Protein AF-A0A4U0WW84-F1 (afdb_monomer)

Organism: NCBI:txid329884

InterPro domains:
  IPR002130 Cyclophilin-type peptidyl-prolyl cis-trans isomerase domain [PF00160] (39-100)
  IPR002130 Cyclophilin-type peptidyl-prolyl cis-trans isomerase domain [PR00153] (56-71)
  IPR002130 Cyclophilin-type peptidyl-prolyl cis-trans isomerase domain [PR00153] (85-97)
  IPR002130 Cyclophilin-type peptidyl-prolyl cis-trans isomerase domain [PS50072] (39-101)
  IPR020892 Cyclophilin-type peptidyl-prolyl cis-trans isomerase, conserved site [PS00170] (80-97)
  IPR029000 Cyclophilin-like domain superfamily [G3DSA:2.40.100.10] (26-101)
  IPR029000 Cyclophilin-like domain superfamily [SSF50891] (33-100)

pLDDT: mean 92.8, std 8.63, range [62.66, 98.75]

Secondary structure (DSSP, 8-state):
-HHHHHHHHHHHHHHHHHHHHHT---PPPPPPPP-EEEEEEEEETTEEEEEEEEEE-TTTSHHHHHHHHHHHHTTTS--STT----EEETTTEEE------

Radius of gyration: 27.8 Å; Cα contacts (8 Å, |Δi|>4): 104; chains: 1; bounding box: 44×23×86 Å

Nearest PDB structures (foldseek):
  8cu5-assembly3_C  TM=1.006E+00  e=8.063E-06  Brugia malayi
  1xo7-assembly2_B  TM=1.001E+00  e=1.445E-05  Trypanosoma cruzi
  4s1e-assembly2_B  TM=9.960E-01  e=1.873E-05  Leishmania donovani
  4s1j-assembly2_B  TM=9.952E-01  e=2.428E-05  Leishmania donovani BPK282A1
  6gs6-assembly1_A  TM=9.690E-01  e=1.011E-04  Homo sapiens

Structure (mmCIF, N/CA/C/O backbone):
data_AF-A0A4U0WW84-F1
#
_entry.id   AF-A0A4U0WW84-F1
#
loop_
_atom_site.group_PDB
_atom_site.id
_atom_site.type_symbol
_atom_site.label_atom_id
_atom_site.label_alt_id
_atom_site.label_comp_id
_atom_site.label_asym_id
_atom_site.label_entity_id
_atom_site.label_seq_id
_atom_site.pdbx_PDB_ins_code
_atom_site.Cartn_x
_atom_site.Cartn_y
_atom_site.Cartn_z
_atom_site.occupancy
_atom_site.B_iso_or_equiv
_atom_site.auth_seq_id
_atom_site.auth_comp_id
_atom_site.auth_asym_id
_atom_site.auth_atom_id
_atom_site.pdbx_PDB_model_num
ATOM 1 N N . MET A 1 1 ? 25.508 -12.261 -68.727 1.00 67.19 1 MET A N 1
ATOM 2 C CA . MET A 1 1 ? 24.601 -13.054 -67.863 1.00 67.19 1 MET A CA 1
ATOM 3 C C . MET A 1 1 ? 25.143 -13.230 -66.443 1.00 67.19 1 MET A C 1
ATOM 5 O O . MET A 1 1 ? 24.477 -12.804 -65.512 1.00 67.19 1 MET A O 1
ATOM 9 N N . ALA A 1 2 ? 26.371 -13.735 -66.258 1.00 79.75 2 ALA A N 1
ATOM 10 C CA . ALA A 1 2 ? 26.942 -14.007 -64.928 1.00 79.75 2 ALA A CA 1
ATOM 11 C C . ALA A 1 2 ? 27.091 -12.780 -63.997 1.00 79.75 2 ALA A C 1
ATOM 13 O O . ALA A 1 2 ? 26.937 -12.915 -62.788 1.00 79.75 2 ALA A O 1
ATOM 14 N N . ILE A 1 3 ? 27.369 -11.582 -64.531 1.00 83.94 3 ILE A N 1
ATOM 15 C CA . ILE A 1 3 ? 27.563 -10.370 -63.711 1.00 83.94 3 ILE A CA 1
ATOM 16 C C . ILE A 1 3 ? 26.250 -9.874 -63.090 1.00 83.94 3 ILE A C 1
ATOM 18 O O . ILE A 1 3 ? 26.212 -9.567 -61.905 1.00 83.94 3 ILE A O 1
ATOM 22 N N . TYR A 1 4 ? 25.157 -9.900 -63.859 1.00 83.19 4 TYR A N 1
ATOM 23 C CA . TYR A 1 4 ? 23.815 -9.574 -63.371 1.00 83.19 4 TYR A CA 1
ATOM 24 C C . TYR A 1 4 ? 23.347 -10.584 -62.326 1.00 83.19 4 TYR A C 1
ATOM 26 O O . TYR A 1 4 ? 22.755 -10.205 -61.323 1.00 83.19 4 TYR A O 1
ATOM 34 N N . GLN A 1 5 ? 23.683 -11.859 -62.521 1.00 86.31 5 GLN A N 1
ATOM 35 C CA . GLN A 1 5 ? 23.379 -12.924 -61.571 1.00 86.31 5 GLN A CA 1
ATOM 36 C C . GLN A 1 5 ? 24.132 -12.731 -60.2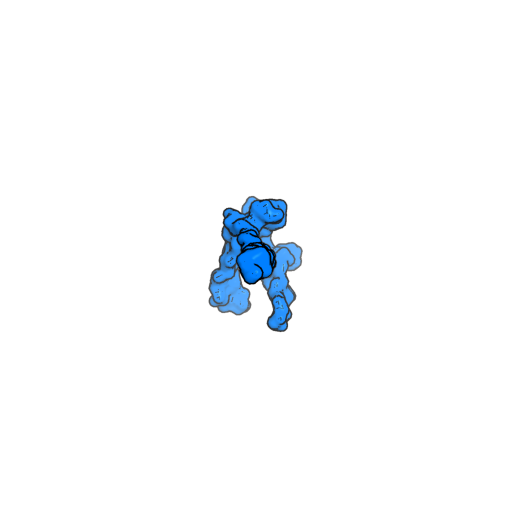44 1.00 86.31 5 GLN A C 1
ATOM 38 O O . GLN A 1 5 ? 23.534 -12.838 -59.179 1.00 86.31 5 GLN A O 1
ATOM 43 N N . ARG A 1 6 ? 25.420 -12.358 -60.295 1.00 87.62 6 ARG A N 1
ATOM 44 C CA . ARG A 1 6 ? 26.218 -12.020 -59.103 1.00 87.62 6 ARG A CA 1
ATOM 45 C C . ARG A 1 6 ? 25.684 -10.781 -58.382 1.00 87.62 6 ARG A C 1
ATOM 47 O O . ARG A 1 6 ? 25.558 -10.812 -57.166 1.00 87.62 6 ARG A O 1
ATOM 54 N N . LEU A 1 7 ? 25.326 -9.725 -59.116 1.00 88.25 7 LEU A N 1
ATOM 55 C CA . LEU A 1 7 ? 24.751 -8.504 -58.538 1.00 88.25 7 LEU A CA 1
ATOM 56 C C . LEU A 1 7 ? 23.389 -8.762 -57.878 1.00 88.25 7 LEU A C 1
ATOM 58 O O . LEU A 1 7 ? 23.148 -8.272 -56.778 1.00 88.25 7 LEU A O 1
ATOM 62 N N . ALA A 1 8 ? 22.530 -9.571 -58.504 1.00 90.12 8 ALA A N 1
ATOM 63 C CA . ALA A 1 8 ? 21.233 -9.949 -57.947 1.00 90.12 8 ALA A CA 1
ATOM 64 C C . ALA A 1 8 ? 21.374 -10.783 -56.663 1.00 90.12 8 ALA A C 1
ATOM 66 O O . ALA A 1 8 ? 20.670 -10.528 -55.689 1.00 90.12 8 ALA A O 1
ATOM 67 N N . ILE A 1 9 ? 22.316 -11.733 -56.631 1.00 90.81 9 ILE A N 1
ATOM 68 C CA . ILE A 1 9 ? 22.607 -12.536 -55.433 1.00 90.81 9 ILE A CA 1
ATOM 69 C C . ILE A 1 9 ? 23.141 -11.647 -54.305 1.00 90.81 9 ILE A C 1
ATOM 71 O O . ILE A 1 9 ? 22.673 -11.755 -53.175 1.00 90.81 9 ILE A O 1
ATOM 75 N N . SER A 1 10 ? 24.068 -10.731 -54.602 1.00 91.19 10 SER A N 1
ATOM 76 C CA . SER A 1 10 ? 24.593 -9.790 -53.605 1.00 91.19 10 SER A CA 1
ATOM 77 C C . SER A 1 10 ? 23.503 -8.877 -53.041 1.00 91.19 10 SER A C 1
ATOM 79 O O . SER A 1 10 ? 23.436 -8.685 -51.831 1.00 91.19 10 SER A O 1
ATOM 81 N N . ALA A 1 11 ? 22.617 -8.350 -53.890 1.00 92.19 11 ALA A N 1
ATOM 82 C CA . ALA A 1 11 ? 21.499 -7.516 -53.454 1.00 92.19 11 ALA A CA 1
ATOM 83 C C . ALA A 1 11 ? 20.504 -8.298 -52.582 1.00 92.19 11 ALA A C 1
ATOM 85 O O . ALA A 1 11 ? 20.056 -7.785 -51.559 1.00 92.19 11 ALA A O 1
ATOM 86 N N . LEU A 1 12 ? 20.206 -9.550 -52.947 1.00 92.31 12 LEU A N 1
ATOM 87 C CA . LEU A 1 12 ? 19.328 -10.416 -52.165 1.00 92.31 12 LEU A CA 1
ATOM 88 C C . LEU A 1 12 ? 19.935 -10.731 -50.794 1.00 92.31 12 LEU A C 1
ATOM 90 O O . LEU A 1 12 ? 19.231 -10.624 -49.796 1.00 92.31 12 LEU A O 1
ATOM 94 N N . LEU A 1 13 ? 21.239 -11.031 -50.737 1.00 92.56 13 LEU A N 1
ATOM 95 C CA . LEU A 1 13 ? 21.962 -11.275 -49.486 1.00 92.56 13 LEU A CA 1
ATOM 96 C C . LEU A 1 13 ? 21.924 -10.055 -48.562 1.00 92.56 13 LEU A C 1
ATOM 98 O O . LEU A 1 13 ? 21.614 -10.200 -47.378 1.00 92.56 13 LEU A O 1
ATOM 102 N N . ILE A 1 14 ? 22.173 -8.859 -49.106 1.00 92.50 14 ILE A N 1
ATOM 103 C CA . ILE A 1 14 ? 22.088 -7.599 -48.357 1.00 92.50 14 ILE A CA 1
ATOM 104 C C . ILE A 1 14 ? 20.665 -7.389 -47.833 1.00 92.50 14 ILE A C 1
ATOM 106 O O . ILE A 1 14 ? 20.490 -7.084 -46.656 1.00 92.50 14 ILE A O 1
ATOM 110 N N . LEU A 1 15 ? 19.647 -7.608 -48.669 1.00 91.00 15 LEU A N 1
ATOM 111 C CA . LEU A 1 15 ? 18.249 -7.440 -48.280 1.00 91.00 15 LEU A CA 1
ATOM 112 C C . LEU A 1 15 ? 17.855 -8.400 -47.148 1.00 91.00 15 LEU A C 1
ATOM 114 O O . LEU A 1 15 ? 17.255 -7.968 -46.165 1.00 91.00 15 LEU A O 1
ATOM 118 N N . THR A 1 16 ? 18.244 -9.676 -47.232 1.00 88.31 16 THR A N 1
ATOM 119 C CA . THR A 1 16 ? 18.021 -10.640 -46.142 1.00 88.31 16 THR A CA 1
ATOM 120 C C . THR A 1 16 ? 18.759 -10.254 -44.868 1.00 88.31 16 THR A C 1
ATOM 122 O O . THR A 1 16 ? 18.193 -10.368 -43.786 1.00 88.31 16 THR A O 1
ATOM 125 N N . PHE A 1 17 ? 19.991 -9.754 -44.969 1.00 88.00 17 PHE A N 1
ATOM 126 C CA . PHE A 1 17 ? 20.767 -9.350 -43.798 1.00 88.00 17 PHE A CA 1
ATOM 127 C C . PHE A 1 17 ? 20.133 -8.146 -43.088 1.00 88.00 17 PHE A C 1
ATOM 129 O O . PHE A 1 17 ? 20.000 -8.145 -41.865 1.00 88.00 17 PHE A O 1
ATOM 136 N N . VAL A 1 18 ? 19.655 -7.159 -43.854 1.00 89.62 18 VAL A N 1
ATOM 137 C CA . VAL A 1 18 ? 18.914 -6.002 -43.329 1.00 89.62 18 VAL A CA 1
ATOM 138 C C . VAL A 1 18 ? 17.605 -6.440 -42.673 1.00 89.62 18 VAL A C 1
ATOM 140 O O . VAL A 1 18 ? 17.292 -5.984 -41.575 1.00 89.62 18 VAL A O 1
ATOM 143 N N . PHE A 1 19 ? 16.862 -7.357 -43.296 1.00 86.25 19 PHE A N 1
ATOM 144 C CA . PHE A 1 19 ? 15.591 -7.842 -42.755 1.00 86.25 19 PHE A CA 1
ATOM 145 C C . PHE A 1 19 ? 15.771 -8.621 -41.441 1.00 86.25 19 PHE A C 1
ATOM 147 O O . PHE A 1 19 ? 14.981 -8.455 -40.512 1.00 86.25 19 PHE A O 1
ATOM 154 N N . VAL A 1 20 ? 16.840 -9.418 -41.323 1.00 84.19 20 VAL A N 1
ATOM 155 C CA . VAL A 1 20 ? 17.194 -10.128 -40.080 1.00 84.19 20 VAL A CA 1
ATOM 156 C C . VAL A 1 20 ? 17.578 -9.147 -38.969 1.00 84.19 20 VAL A C 1
ATOM 158 O O . VAL A 1 20 ? 17.150 -9.327 -37.831 1.00 84.19 20 VAL A O 1
ATOM 161 N N . PHE A 1 21 ? 18.316 -8.077 -39.284 1.00 80.00 21 PHE A N 1
ATOM 162 C CA . PHE A 1 21 ? 18.653 -7.037 -38.304 1.00 80.00 21 PHE A CA 1
ATOM 163 C C . PHE A 1 21 ? 17.436 -6.215 -37.855 1.00 80.00 21 PHE A C 1
ATOM 165 O O . PHE A 1 21 ? 17.324 -5.900 -36.672 1.00 80.00 21 PHE A O 1
ATOM 172 N N . PHE A 1 22 ? 16.498 -5.915 -38.759 1.00 77.00 22 PHE A N 1
ATOM 173 C CA . PHE A 1 22 ? 15.246 -5.225 -38.421 1.00 77.00 22 PHE A CA 1
ATOM 174 C C . PHE A 1 22 ? 14.226 -6.113 -37.694 1.00 77.00 22 PHE A C 1
ATOM 176 O O . PHE A 1 22 ? 13.329 -5.592 -37.038 1.00 77.00 22 PHE A O 1
ATOM 183 N N . SER A 1 23 ? 14.369 -7.440 -37.768 1.00 75.38 23 SER A N 1
ATOM 184 C CA . SER A 1 23 ? 13.487 -8.396 -37.084 1.00 75.38 23 SER A CA 1
ATOM 185 C C . SER A 1 23 ? 13.867 -8.653 -35.620 1.00 75.38 23 SER A C 1
ATOM 187 O O . SER A 1 23 ? 13.296 -9.547 -34.995 1.0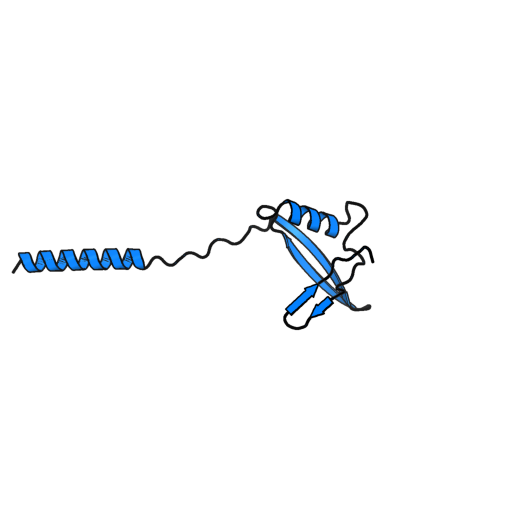0 75.38 23 SER A O 1
ATOM 189 N N . GLN A 1 24 ? 14.811 -7.900 -35.037 1.00 74.06 24 GLN A N 1
ATOM 190 C CA . GLN A 1 24 ? 15.067 -7.993 -33.600 1.00 74.06 24 GLN A CA 1
ATOM 191 C C . GLN A 1 24 ? 13.856 -7.472 -32.821 1.00 74.06 24 GLN A C 1
ATOM 193 O O . GLN A 1 24 ? 13.607 -6.273 -32.718 1.00 74.06 24 GLN A O 1
ATOM 198 N N . THR A 1 25 ? 13.092 -8.398 -32.253 1.00 68.50 25 THR A N 1
ATOM 199 C CA . THR A 1 25 ? 12.010 -8.090 -31.323 1.00 68.50 25 THR A CA 1
ATOM 200 C C . THR A 1 25 ? 12.591 -7.452 -30.066 1.00 68.50 25 THR A C 1
ATOM 202 O O . THR A 1 25 ? 13.494 -8.020 -29.447 1.00 68.50 25 THR A O 1
ATOM 205 N N . ALA A 1 26 ? 12.064 -6.296 -29.660 1.00 70.00 26 ALA A N 1
ATOM 206 C CA . ALA A 1 26 ? 12.421 -5.677 -28.390 1.00 70.00 26 ALA A CA 1
ATOM 207 C C . ALA A 1 26 ? 12.126 -6.655 -27.240 1.00 70.00 26 ALA A C 1
ATOM 209 O O . ALA A 1 26 ? 10.975 -7.017 -26.998 1.00 70.00 26 ALA A O 1
ATOM 210 N N . SER A 1 27 ? 13.169 -7.098 -26.536 1.00 69.12 27 SER A N 1
ATOM 211 C CA . SER A 1 27 ? 13.000 -7.889 -25.319 1.00 69.12 27 SER A CA 1
ATOM 212 C C . SER A 1 27 ? 12.366 -6.999 -24.257 1.00 69.12 27 SER A C 1
ATOM 214 O O . SER A 1 27 ? 12.953 -5.986 -23.872 1.00 69.12 27 SER A O 1
ATOM 216 N N . ALA A 1 28 ? 11.195 -7.383 -23.746 1.00 70.25 28 ALA A N 1
ATOM 217 C CA . ALA A 1 28 ? 10.667 -6.779 -22.530 1.00 70.25 28 ALA A CA 1
ATOM 218 C C . ALA A 1 28 ? 11.726 -6.924 -21.421 1.00 70.25 28 ALA A C 1
ATOM 220 O O . ALA A 1 28 ? 12.263 -8.014 -21.205 1.00 70.25 28 ALA A O 1
ATOM 221 N N . GLY A 1 29 ? 12.091 -5.816 -20.773 1.00 76.00 29 GLY A N 1
ATOM 222 C CA . GLY A 1 29 ? 13.074 -5.832 -19.692 1.00 76.00 29 GLY A CA 1
ATOM 223 C C . GLY A 1 29 ? 12.594 -6.703 -18.530 1.00 76.00 29 GLY A C 1
ATOM 224 O O . GLY A 1 29 ? 11.404 -6.728 -18.215 1.00 76.00 29 GLY A O 1
ATOM 225 N N . VAL A 1 30 ? 13.516 -7.418 -17.880 1.00 83.19 30 VAL A N 1
ATOM 226 C CA . VAL A 1 30 ? 13.207 -8.167 -16.653 1.00 83.19 30 VAL A CA 1
ATOM 227 C C . VAL A 1 30 ? 12.694 -7.180 -15.599 1.00 83.19 30 VAL A C 1
ATOM 229 O O . VAL A 1 30 ? 13.355 -6.182 -15.310 1.00 83.19 30 VAL A O 1
ATOM 232 N N . GLY A 1 31 ? 11.510 -7.449 -15.041 1.00 87.00 31 GLY A N 1
ATOM 233 C CA . GLY A 1 31 ? 10.893 -6.605 -14.017 1.00 87.00 31 GLY A CA 1
ATOM 234 C C . GLY A 1 31 ? 11.744 -6.466 -12.744 1.00 87.00 31 GLY A C 1
ATOM 235 O O . GLY A 1 31 ? 12.709 -7.211 -12.540 1.00 87.00 31 GLY A O 1
ATOM 236 N N . PRO A 1 32 ? 11.405 -5.518 -11.853 1.00 93.25 32 PRO A N 1
ATOM 237 C CA . PRO A 1 32 ? 12.170 -5.291 -10.633 1.00 93.25 32 PRO A CA 1
ATOM 238 C C . PRO A 1 32 ? 12.194 -6.541 -9.742 1.00 93.25 32 PRO A C 1
ATOM 240 O O . PRO A 1 32 ? 11.198 -7.244 -9.568 1.00 93.25 32 PRO A O 1
ATOM 243 N N . LYS A 1 33 ? 13.358 -6.819 -9.146 1.00 95.06 33 LYS A N 1
ATOM 244 C CA . LYS A 1 33 ? 13.555 -7.994 -8.291 1.00 95.06 33 LYS A CA 1
ATOM 245 C C . LYS A 1 33 ? 12.884 -7.790 -6.932 1.00 95.06 33 LYS A C 1
ATOM 247 O O . LYS A 1 33 ? 13.202 -6.837 -6.221 1.00 95.06 33 LYS A O 1
ATOM 252 N N . ILE A 1 34 ? 12.030 -8.733 -6.537 1.00 97.38 34 ILE A N 1
ATOM 253 C CA . ILE A 1 34 ? 11.495 -8.812 -5.171 1.00 97.38 34 ILE A CA 1
ATOM 254 C C . ILE A 1 34 ? 12.640 -9.165 -4.216 1.00 97.38 34 ILE A C 1
ATOM 256 O O . ILE A 1 34 ? 13.345 -10.155 -4.423 1.00 97.38 34 ILE A O 1
ATOM 260 N N . THR A 1 35 ? 12.831 -8.360 -3.175 1.00 97.75 35 THR A N 1
ATOM 261 C CA . THR A 1 35 ? 13.871 -8.576 -2.154 1.00 97.75 35 THR A CA 1
ATOM 262 C C . THR A 1 35 ? 13.302 -8.928 -0.790 1.00 97.75 35 THR A C 1
ATOM 264 O O . THR A 1 35 ? 13.951 -9.634 -0.033 1.00 97.75 35 THR A O 1
ATOM 267 N N . HIS A 1 36 ? 12.104 -8.436 -0.481 1.00 97.12 36 HIS A N 1
ATOM 268 C CA . HIS A 1 36 ? 11.413 -8.673 0.782 1.00 97.12 36 HIS A CA 1
ATOM 269 C C . HIS A 1 36 ? 9.955 -9.019 0.500 1.00 97.12 36 HIS A C 1
ATOM 271 O O . HIS A 1 36 ? 9.422 -8.673 -0.557 1.00 97.12 36 HIS A O 1
ATOM 277 N N . LYS A 1 37 ? 9.312 -9.688 1.453 1.0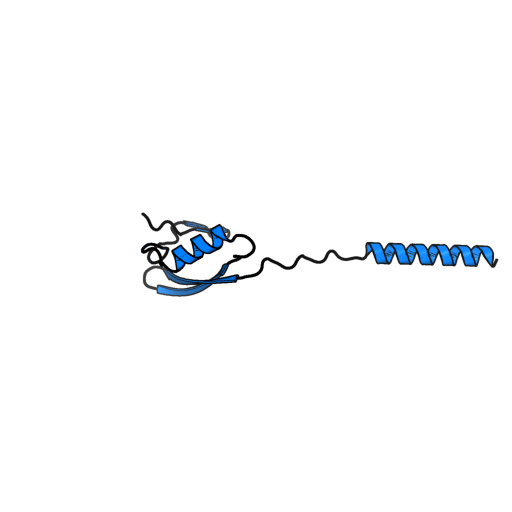0 98.44 37 LYS A N 1
ATOM 278 C CA . LYS A 1 37 ? 7.869 -9.907 1.457 1.00 98.44 37 LYS A CA 1
ATOM 279 C C . LYS A 1 37 ? 7.318 -9.489 2.810 1.00 98.44 37 LYS A C 1
ATOM 281 O O . LYS A 1 37 ? 7.940 -9.775 3.829 1.00 98.44 37 LYS A O 1
ATOM 286 N N . VAL A 1 38 ? 6.166 -8.839 2.796 1.00 98.50 38 VAL A N 1
ATOM 287 C CA . VAL A 1 38 ? 5.344 -8.577 3.983 1.00 98.50 38 VAL A CA 1
ATOM 288 C C . VAL A 1 38 ? 3.948 -9.125 3.732 1.00 98.50 38 VAL A C 1
ATOM 290 O O . VAL A 1 38 ? 3.606 -9.428 2.584 1.00 98.50 38 VAL A O 1
ATOM 293 N N . TYR A 1 39 ? 3.153 -9.285 4.781 1.00 98.62 39 TYR A N 1
ATOM 294 C CA . TYR A 1 39 ? 1.783 -9.757 4.649 1.00 98.62 39 TYR A CA 1
ATOM 295 C C . TYR A 1 39 ? 0.834 -8.924 5.496 1.00 98.62 39 TYR A C 1
ATOM 297 O O . TYR A 1 39 ? 1.242 -8.405 6.530 1.00 98.62 39 TYR A O 1
ATOM 305 N N . PHE A 1 40 ? -0.415 -8.838 5.049 1.00 98.56 40 PHE A N 1
ATOM 306 C CA . PHE A 1 40 ? -1.529 -8.298 5.815 1.00 98.56 40 PHE A CA 1
ATOM 307 C C . PHE A 1 40 ? -2.633 -9.346 5.866 1.00 98.56 40 PHE A C 1
ATOM 309 O O . PHE A 1 40 ? -3.037 -9.859 4.820 1.00 98.56 40 PHE A O 1
ATOM 316 N N . ASP A 1 41 ? -3.104 -9.652 7.066 1.00 98.25 41 ASP A N 1
ATOM 317 C CA . ASP A 1 41 ? -4.355 -10.375 7.263 1.00 98.25 41 ASP A CA 1
ATOM 318 C C . ASP A 1 41 ? -5.480 -9.341 7.289 1.00 98.25 41 ASP A C 1
ATOM 320 O O . ASP A 1 41 ? -5.418 -8.372 8.045 1.00 98.25 41 ASP A O 1
ATOM 324 N N . ILE A 1 42 ? -6.441 -9.477 6.376 1.00 98.19 42 ILE A N 1
ATOM 325 C CA . ILE A 1 42 ? -7.472 -8.467 6.144 1.00 98.19 42 ILE A CA 1
ATOM 326 C C . ILE A 1 42 ? -8.788 -8.923 6.754 1.00 98.19 42 ILE A C 1
ATOM 328 O O . ILE A 1 42 ? -9.247 -10.031 6.484 1.00 98.19 42 ILE A O 1
ATOM 332 N N . GLN A 1 43 ? -9.415 -8.019 7.500 1.00 97.75 43 GLN A N 1
ATOM 333 C CA . GLN A 1 43 ? -10.764 -8.168 8.031 1.00 97.75 43 GLN A CA 1
ATOM 334 C C . GLN A 1 43 ? -11.711 -7.135 7.415 1.00 97.75 43 GLN A C 1
ATOM 336 O O . GLN A 1 43 ? -11.302 -6.020 7.075 1.00 97.75 43 GLN A O 1
ATOM 341 N N . HIS A 1 44 ? -12.985 -7.499 7.282 1.00 96.62 44 HIS A N 1
ATOM 342 C CA . HIS A 1 44 ? -14.066 -6.575 6.954 1.00 96.62 44 HIS A CA 1
ATOM 343 C C . HIS A 1 44 ? -15.197 -6.733 7.970 1.00 96.62 44 HIS A C 1
ATOM 345 O O . HIS A 1 44 ? -15.930 -7.718 7.958 1.00 96.62 44 HIS A O 1
ATOM 351 N N . GLY A 1 45 ? -15.311 -5.758 8.877 1.00 94.06 45 GLY A N 1
ATOM 352 C CA . GLY A 1 45 ? -16.067 -5.965 10.111 1.00 94.06 45 GLY A CA 1
ATOM 353 C C . GLY A 1 45 ? -15.394 -7.062 10.934 1.00 94.06 45 GLY A C 1
ATOM 354 O O . GLY A 1 45 ? -14.183 -7.009 11.128 1.00 94.06 45 GLY A O 1
ATOM 355 N N . ASP A 1 46 ? -16.167 -8.067 11.335 1.00 94.69 46 ASP A N 1
ATOM 356 C CA . ASP A 1 46 ? -15.681 -9.220 12.105 1.00 94.69 46 ASP A CA 1
ATOM 357 C C . ASP A 1 46 ? -15.330 -10.436 11.219 1.00 94.69 46 ASP A C 1
ATOM 359 O O . ASP A 1 46 ? -15.059 -11.522 11.728 1.00 94.69 46 ASP A O 1
ATOM 363 N N . GLU A 1 47 ? -15.373 -10.286 9.888 1.00 97.88 47 GLU A N 1
ATOM 364 C CA . GLU A 1 47 ? -15.092 -11.366 8.936 1.00 97.88 47 GLU A CA 1
ATOM 365 C C . GLU A 1 47 ? -13.635 -11.338 8.454 1.00 97.88 47 GLU A C 1
ATOM 367 O O . GLU A 1 47 ? -13.173 -10.341 7.891 1.00 97.88 47 GLU A O 1
ATOM 372 N N . ASP A 1 48 ? -12.935 -12.466 8.602 1.00 97.94 48 ASP A N 1
ATOM 373 C CA . ASP A 1 48 ? -11.601 -12.682 8.038 1.00 97.94 48 ASP A CA 1
ATOM 374 C C . ASP A 1 48 ? -11.681 -12.922 6.519 1.00 97.94 48 ASP A C 1
ATOM 376 O O . ASP A 1 48 ? -12.156 -13.959 6.056 1.00 97.94 48 ASP A O 1
ATOM 380 N N . LEU A 1 49 ? -11.148 -11.989 5.724 1.00 97.75 49 LEU A N 1
ATOM 381 C CA . LEU A 1 49 ? -11.101 -12.091 4.257 1.00 97.75 49 LEU A CA 1
ATOM 382 C C . LEU A 1 49 ? -9.847 -12.812 3.739 1.00 97.75 49 LEU A C 1
ATOM 384 O O . LEU A 1 49 ? -9.768 -13.178 2.564 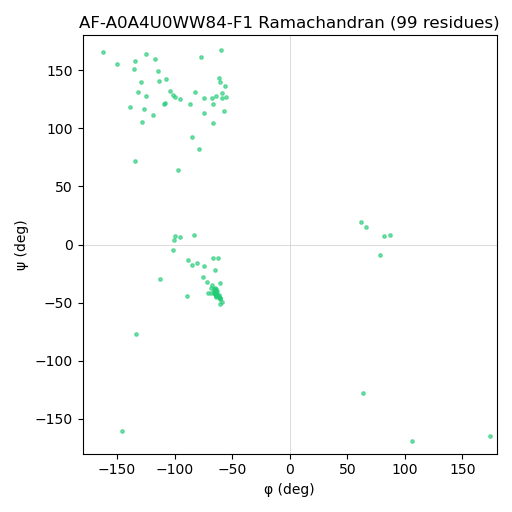1.00 97.75 49 LEU A O 1
ATOM 388 N N . GLY A 1 50 ? -8.856 -13.008 4.610 1.00 98.06 50 GLY A N 1
ATOM 389 C CA . GLY A 1 50 ? -7.627 -13.741 4.324 1.00 98.06 50 GLY A CA 1
ATOM 390 C 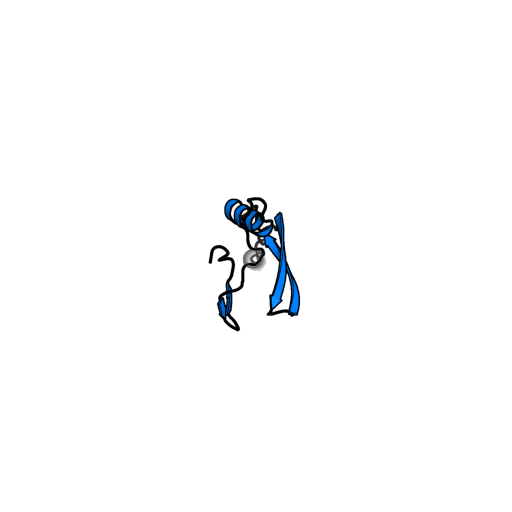C . GLY A 1 50 ? -6.387 -12.863 4.154 1.00 98.06 50 GLY A C 1
ATOM 391 O O . GLY A 1 50 ? -6.371 -11.674 4.476 1.00 98.06 50 GLY A O 1
ATOM 392 N N . ARG A 1 51 ? -5.308 -13.488 3.667 1.00 98.44 51 ARG A N 1
ATOM 393 C CA . ARG A 1 51 ? -3.957 -12.914 3.654 1.00 98.44 51 ARG A CA 1
ATOM 394 C C . ARG A 1 51 ? -3.554 -12.361 2.292 1.00 98.44 51 ARG A C 1
ATOM 396 O O . ARG A 1 51 ? -3.520 -13.087 1.300 1.00 98.44 51 ARG A O 1
ATOM 403 N N . VAL A 1 52 ? -3.096 -11.114 2.274 1.00 98.44 52 VAL A N 1
ATOM 404 C CA . VAL A 1 52 ? -2.406 -10.498 1.133 1.00 98.44 52 VAL A CA 1
ATOM 405 C C . VAL A 1 52 ? -0.901 -10.535 1.379 1.00 98.44 52 VAL A C 1
ATOM 407 O O . VAL A 1 52 ? -0.433 -10.058 2.406 1.00 98.44 52 VAL A O 1
ATOM 410 N N . VAL A 1 53 ? -0.124 -11.067 0.430 1.00 98.50 53 VAL A N 1
ATOM 411 C CA . VAL A 1 53 ? 1.350 -11.068 0.488 1.00 98.50 53 VAL A CA 1
ATOM 412 C C . VAL A 1 53 ? 1.906 -10.093 -0.544 1.00 98.50 53 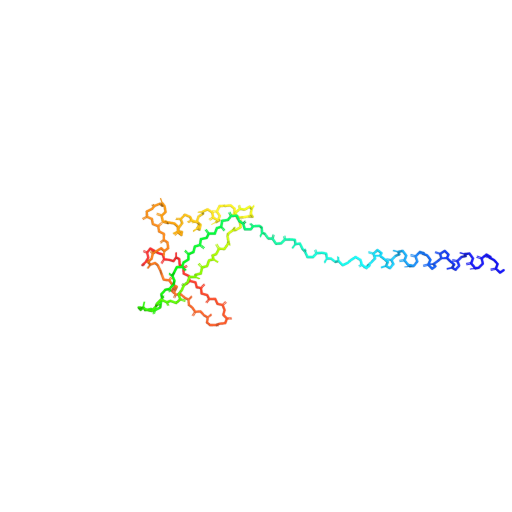VAL A C 1
ATOM 414 O O . VAL A 1 53 ? 1.683 -10.252 -1.742 1.00 98.50 53 VAL A O 1
ATOM 417 N N . ILE A 1 54 ? 2.674 -9.107 -0.085 1.00 98.62 54 ILE A N 1
ATOM 418 C CA . ILE A 1 54 ? 3.216 -8.029 -0.914 1.00 98.62 54 ILE A CA 1
ATOM 419 C C . ILE A 1 54 ? 4.722 -8.228 -1.068 1.00 98.62 54 ILE A C 1
ATOM 421 O O . ILE A 1 54 ? 5.469 -8.238 -0.089 1.00 98.62 54 ILE A O 1
ATOM 425 N N . GLY A 1 55 ? 5.180 -8.372 -2.313 1.00 98.31 55 GLY A N 1
ATOM 426 C CA . GLY A 1 55 ? 6.601 -8.347 -2.652 1.00 98.31 55 GLY A CA 1
ATOM 427 C C . GLY A 1 55 ? 7.114 -6.913 -2.773 1.00 98.31 55 GLY A C 1
ATOM 428 O O . GLY A 1 55 ? 6.519 -6.104 -3.476 1.00 98.31 55 GLY A O 1
ATOM 429 N N . LEU A 1 56 ? 8.234 -6.607 -2.119 1.00 98.56 56 LEU A N 1
ATOM 430 C CA . LEU A 1 56 ? 8.850 -5.280 -2.130 1.00 98.56 56 LEU A CA 1
ATOM 431 C C . LEU A 1 56 ? 10.136 -5.268 -2.964 1.00 98.56 56 LEU A C 1
ATOM 433 O O . LEU A 1 56 ? 10.933 -6.212 -2.922 1.00 98.56 56 LEU A O 1
ATOM 437 N N . TYR A 1 57 ? 10.363 -4.173 -3.688 1.00 98.12 57 TYR A N 1
ATOM 438 C CA . TYR A 1 57 ? 11.482 -4.000 -4.620 1.00 98.12 57 TYR A CA 1
ATOM 439 C C . TYR A 1 57 ? 12.654 -3.242 -3.982 1.00 98.12 57 TYR A C 1
ATOM 441 O O . TYR A 1 57 ? 13.021 -2.148 -4.415 1.00 98.12 57 TYR A O 1
ATOM 449 N N . GLY A 1 58 ? 13.283 -3.821 -2.958 1.00 97.94 58 GLY A N 1
ATOM 450 C CA . GLY A 1 58 ? 14.314 -3.142 -2.160 1.00 97.94 58 GLY A CA 1
ATOM 451 C C . GLY A 1 58 ? 15.588 -2.780 -2.919 1.00 97.94 58 GLY A C 1
ATOM 452 O O . GLY A 1 58 ? 16.277 -1.847 -2.527 1.00 97.94 58 GLY A O 1
ATOM 453 N N . LYS A 1 59 ? 15.889 -3.450 -4.039 1.00 96.44 59 LYS A N 1
ATOM 454 C CA . LYS A 1 59 ? 16.991 -3.031 -4.925 1.00 96.44 59 LYS A CA 1
ATOM 455 C C . LYS A 1 59 ? 16.647 -1.800 -5.764 1.00 96.44 59 LYS A C 1
ATOM 457 O O . LYS A 1 59 ? 17.549 -1.062 -6.136 1.00 96.44 59 LYS A O 1
ATOM 462 N N . THR A 1 60 ? 15.369 -1.592 -6.070 1.00 96.81 60 THR A N 1
ATOM 463 C CA . THR A 1 60 ? 14.894 -0.485 -6.909 1.00 96.81 60 THR A CA 1
ATOM 464 C C . THR A 1 60 ? 14.589 0.749 -6.065 1.00 96.81 60 THR A C 1
ATOM 466 O O . THR A 1 60 ? 14.981 1.854 -6.421 1.00 96.81 60 THR A O 1
ATOM 469 N N . VAL A 1 61 ? 13.915 0.562 -4.926 1.00 97.69 61 VAL A N 1
ATOM 470 C CA . VAL A 1 61 ? 13.479 1.634 -4.018 1.00 97.69 61 VAL A CA 1
ATOM 471 C C . VAL A 1 61 ? 13.796 1.269 -2.561 1.00 97.69 61 VAL A C 1
ATOM 473 O O . VAL A 1 61 ? 12.889 0.944 -1.788 1.00 97.69 61 VAL A O 1
ATOM 476 N N . PRO A 1 62 ? 15.081 1.290 -2.152 1.00 98.06 62 PRO A N 1
ATOM 477 C CA . PRO A 1 62 ? 15.511 0.774 -0.849 1.00 98.06 62 PRO A CA 1
ATOM 478 C C . PRO A 1 62 ? 14.863 1.504 0.329 1.00 98.06 62 PRO A C 1
ATOM 480 O O . PRO A 1 62 ? 14.329 0.858 1.224 1.00 98.06 62 PRO A O 1
ATOM 483 N N . LYS A 1 63 ? 14.836 2.843 0.307 1.00 98.62 63 LYS A N 1
ATOM 484 C CA . LYS A 1 63 ? 14.270 3.650 1.403 1.00 98.62 63 LYS A CA 1
ATOM 485 C C . LYS A 1 63 ? 12.765 3.420 1.569 1.00 98.62 63 LYS A C 1
ATOM 487 O O . LYS A 1 63 ? 12.297 3.207 2.680 1.00 98.62 63 LYS A O 1
ATOM 492 N N . THR A 1 64 ? 12.020 3.413 0.463 1.00 98.56 64 THR A N 1
ATOM 493 C CA . THR A 1 64 ? 10.570 3.163 0.471 1.00 98.56 64 THR A CA 1
ATOM 494 C C . THR A 1 64 ? 10.253 1.745 0.927 1.00 98.56 64 THR A C 1
ATOM 496 O O . THR A 1 64 ? 9.350 1.549 1.735 1.00 98.56 64 THR A O 1
ATOM 499 N N . THR A 1 65 ? 11.021 0.765 0.442 1.00 98.56 65 THR A N 1
ATOM 500 C CA . THR A 1 65 ? 10.879 -0.639 0.845 1.00 98.56 65 THR A CA 1
ATOM 501 C C . THR A 1 65 ? 11.117 -0.804 2.336 1.00 98.56 65 THR A C 1
ATOM 503 O O . THR A 1 65 ? 10.319 -1.460 2.995 1.00 98.56 65 THR A O 1
ATOM 506 N N . GLU A 1 66 ? 12.174 -0.195 2.871 1.00 98.50 66 GLU A N 1
ATOM 507 C CA . GLU A 1 66 ? 12.505 -0.328 4.286 1.00 98.50 66 GLU A CA 1
ATOM 508 C C . GLU A 1 66 ? 11.480 0.366 5.183 1.00 98.50 66 GLU A C 1
ATOM 510 O O . GLU A 1 66 ? 11.031 -0.223 6.160 1.00 98.50 66 GLU A O 1
ATOM 515 N N . ASN A 1 67 ? 11.019 1.562 4.805 1.00 98.69 67 ASN A N 1
ATOM 516 C CA . ASN A 1 67 ? 9.933 2.236 5.512 1.00 98.69 67 ASN A CA 1
ATOM 517 C C . ASN A 1 67 ? 8.653 1.385 5.536 1.00 98.69 67 ASN A C 1
ATOM 519 O O . ASN A 1 67 ? 8.074 1.167 6.595 1.00 98.69 67 ASN A O 1
ATOM 523 N N . PHE A 1 68 ? 8.220 0.870 4.380 1.00 98.75 68 PHE A N 1
ATOM 524 C CA . PHE A 1 68 ? 7.009 0.051 4.297 1.00 98.75 68 PHE A CA 1
ATOM 525 C C . PHE A 1 68 ? 7.153 -1.267 5.069 1.00 98.75 68 PHE A C 1
ATOM 527 O O . PHE A 1 68 ? 6.218 -1.680 5.750 1.00 98.75 68 PHE A O 1
ATOM 534 N N . ARG A 1 69 ? 8.332 -1.902 5.012 1.00 98.50 69 ARG A N 1
ATOM 535 C CA . ARG A 1 69 ? 8.655 -3.107 5.788 1.00 98.50 69 ARG A CA 1
ATOM 536 C C . ARG A 1 69 ? 8.555 -2.837 7.286 1.00 98.50 69 ARG A C 1
ATOM 538 O O . ARG A 1 69 ? 7.874 -3.588 7.969 1.00 98.50 69 ARG A O 1
ATOM 545 N N . ALA A 1 70 ? 9.197 -1.778 7.774 1.00 98.56 70 ALA A N 1
ATOM 546 C CA . ALA A 1 70 ? 9.225 -1.444 9.195 1.00 98.56 70 ALA A CA 1
ATOM 547 C C . ALA A 1 70 ? 7.831 -1.098 9.746 1.00 98.56 70 ALA A C 1
ATOM 549 O O . ALA A 1 70 ? 7.488 -1.513 10.849 1.00 98.56 70 ALA A O 1
ATOM 550 N N . LEU A 1 71 ? 7.005 -0.390 8.966 1.00 98.62 71 LEU A N 1
ATOM 551 C CA . LEU A 1 71 ? 5.609 -0.119 9.326 1.00 98.62 71 LEU A CA 1
ATOM 552 C C . LEU A 1 71 ? 4.749 -1.391 9.314 1.00 98.62 71 LEU A C 1
ATOM 554 O O . LEU A 1 71 ? 3.859 -1.531 10.145 1.00 98.62 71 LEU A O 1
ATOM 558 N N . ALA A 1 72 ? 5.012 -2.332 8.404 1.00 98.44 72 ALA A N 1
ATOM 559 C CA . ALA A 1 72 ? 4.307 -3.611 8.370 1.00 98.44 72 ALA A CA 1
ATOM 560 C C . ALA A 1 72 ? 4.706 -4.547 9.522 1.00 98.44 72 ALA A C 1
ATOM 562 O O . ALA A 1 72 ? 3.875 -5.320 9.979 1.00 98.44 72 ALA A O 1
ATOM 563 N N . THR A 1 73 ? 5.958 -4.498 9.990 1.00 97.88 73 THR A N 1
ATOM 564 C CA . THR A 1 73 ? 6.414 -5.303 11.137 1.00 97.88 73 THR A CA 1
ATOM 565 C C . THR A 1 73 ? 6.125 -4.657 12.487 1.00 97.88 73 THR A C 1
ATOM 567 O O . THR A 1 73 ? 6.225 -5.335 13.504 1.00 97.88 73 THR A O 1
ATOM 570 N N . GLY A 1 74 ? 5.853 -3.351 12.520 1.00 97.56 74 GLY A N 1
ATOM 571 C CA . GLY A 1 74 ? 5.691 -2.605 13.765 1.00 97.56 74 GLY A CA 1
ATOM 572 C C . GLY A 1 74 ? 6.977 -2.505 14.594 1.00 97.56 74 GLY A C 1
ATOM 573 O O . GLY A 1 74 ? 6.921 -2.135 15.764 1.00 97.56 74 GLY A O 1
ATOM 574 N N . GLU A 1 75 ? 8.155 -2.802 14.022 1.00 97.81 75 GLU A N 1
ATOM 575 C CA . GLU A 1 75 ? 9.419 -2.931 14.777 1.00 97.81 75 GLU A CA 1
ATOM 576 C C . GLU A 1 75 ? 9.866 -1.638 15.488 1.00 97.81 75 GLU A C 1
ATOM 578 O O . GLU A 1 75 ? 10.789 -1.657 16.301 1.00 97.81 75 GLU A O 1
ATOM 583 N N . LYS A 1 76 ? 9.236 -0.501 15.168 1.00 96.88 76 LYS A N 1
ATOM 584 C CA . LYS A 1 76 ? 9.475 0.807 15.797 1.00 96.88 76 LYS A CA 1
ATOM 585 C C . LYS A 1 76 ? 8.436 1.177 16.863 1.00 96.88 76 LYS A C 1
ATOM 587 O O . LYS A 1 76 ? 8.467 2.299 17.357 1.00 96.88 76 LYS A O 1
ATOM 592 N N . GLY A 1 77 ? 7.540 0.258 17.225 1.00 97.44 77 GLY A N 1
ATOM 593 C CA . GLY A 1 77 ? 6.462 0.489 18.194 1.00 97.44 77 GLY A CA 1
ATOM 594 C C . GLY A 1 77 ? 5.222 1.175 17.611 1.00 97.44 77 GLY A C 1
ATOM 595 O O . GLY A 1 77 ? 4.324 1.545 18.358 1.00 97.44 77 GLY A O 1
ATOM 596 N N . PHE A 1 78 ? 5.171 1.355 16.290 1.00 97.44 78 PHE A N 1
ATOM 597 C CA . PHE A 1 78 ? 4.024 1.858 15.535 1.00 97.44 78 PHE A CA 1
ATOM 598 C C . PHE A 1 78 ? 4.048 1.253 14.127 1.00 97.44 78 PHE A C 1
ATOM 600 O O . PHE A 1 78 ? 5.115 0.872 13.632 1.00 97.44 78 PHE A O 1
ATOM 607 N N . GLY A 1 79 ? 2.892 1.164 13.471 1.00 97.94 79 GLY A N 1
ATOM 608 C CA . GLY A 1 79 ? 2.796 0.497 12.179 1.00 97.94 79 GLY A CA 1
ATOM 609 C C . GLY A 1 79 ? 1.374 0.374 11.651 1.00 97.94 79 GLY A C 1
ATOM 610 O O . GLY A 1 79 ? 0.463 1.048 12.116 1.00 97.94 79 GLY A O 1
ATOM 611 N N . PHE A 1 80 ? 1.202 -0.489 10.652 1.00 98.38 80 PHE A N 1
ATOM 612 C CA . PHE A 1 80 ? -0.075 -0.682 9.962 1.00 98.38 80 PHE A CA 1
ATOM 613 C C . PHE A 1 80 ? -1.066 -1.583 10.706 1.00 98.38 80 PHE A C 1
ATOM 615 O O . PHE A 1 80 ? -2.243 -1.589 10.347 1.00 98.38 80 PHE A O 1
ATOM 622 N N . GLU A 1 81 ? -0.620 -2.349 11.702 1.00 97.12 81 GLU A N 1
ATOM 623 C CA . GLU A 1 81 ? -1.502 -3.214 12.488 1.00 97.12 81 GLU A CA 1
ATOM 624 C C . GLU A 1 81 ? -2.603 -2.387 13.170 1.00 97.12 81 GLU A C 1
ATOM 626 O O . GLU A 1 81 ? -2.336 -1.342 13.759 1.00 97.12 81 GLU A O 1
ATOM 631 N N . GLY A 1 82 ? -3.857 -2.821 13.020 1.00 95.38 82 GLY A N 1
ATOM 632 C CA . GLY A 1 82 ? -5.038 -2.095 13.499 1.00 95.38 82 GLY A CA 1
ATOM 633 C C . GLY A 1 82 ? -5.486 -0.908 12.632 1.00 95.38 82 GLY A C 1
ATOM 634 O O . GLY A 1 82 ? -6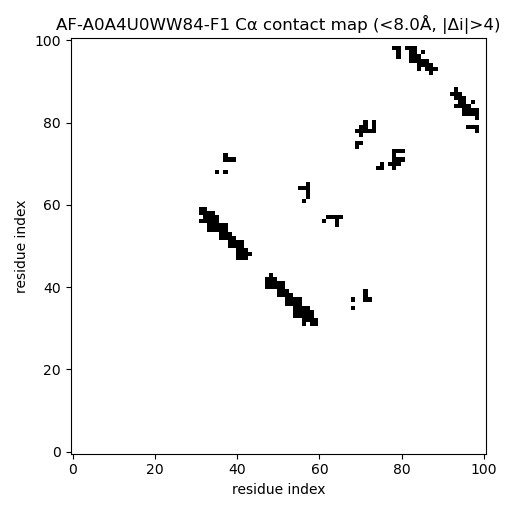.572 -0.378 12.853 1.00 95.38 82 GLY A O 1
ATOM 635 N N . SER A 1 83 ? -4.708 -0.494 11.625 1.00 97.44 83 SER A N 1
ATOM 636 C CA . SER A 1 83 ? -5.131 0.551 10.680 1.00 97.44 83 SER A CA 1
ATOM 637 C C . SER A 1 83 ? -6.121 0.019 9.634 1.00 97.44 83 SER A C 1
ATOM 639 O O . SER A 1 83 ? -6.212 -1.185 9.394 1.00 97.44 83 SER A O 1
ATOM 641 N N . THR A 1 84 ? -6.861 0.918 8.976 1.00 96.94 84 THR A N 1
ATOM 642 C CA . THR A 1 84 ? -7.923 0.551 8.024 1.00 96.94 84 THR A CA 1
ATOM 643 C C . THR A 1 84 ? -7.640 1.026 6.595 1.00 96.94 84 THR A C 1
ATOM 645 O O . THR A 1 84 ? -6.887 1.976 6.344 1.00 96.94 84 THR A O 1
ATOM 648 N N . PHE A 1 85 ? -8.301 0.392 5.622 1.00 97.81 8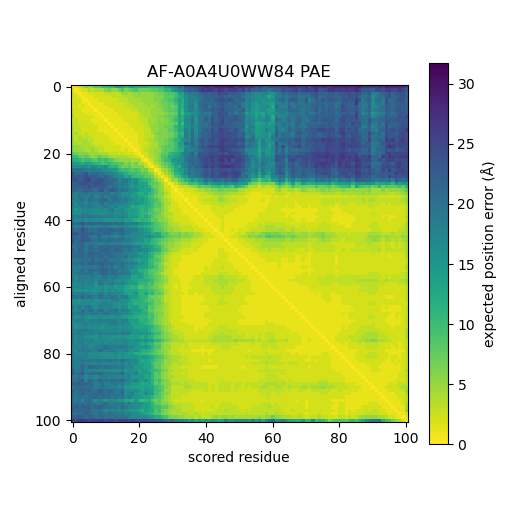5 PHE A N 1
ATOM 649 C CA . PHE A 1 85 ? -8.430 0.935 4.268 1.00 97.81 85 PHE A CA 1
ATOM 650 C C . PHE A 1 85 ? -9.523 2.008 4.239 1.00 97.81 85 PHE A C 1
ATOM 652 O O . PHE A 1 85 ? -10.661 1.748 3.854 1.00 97.81 85 PHE A O 1
ATOM 659 N N . HIS A 1 86 ? -9.179 3.230 4.643 1.00 97.06 86 HIS A N 1
ATOM 660 C CA . HIS A 1 86 ? -10.133 4.339 4.760 1.00 97.06 86 HIS A CA 1
ATOM 661 C C . HIS A 1 86 ? -10.709 4.825 3.417 1.00 97.06 86 HIS A C 1
ATOM 663 O O . HIS A 1 86 ? -11.649 5.620 3.400 1.00 97.06 86 HIS A O 1
ATOM 669 N N . ARG A 1 87 ? -10.156 4.392 2.275 1.00 98.00 87 ARG A N 1
ATOM 670 C CA . ARG A 1 87 ? -10.673 4.751 0.951 1.00 98.00 87 ARG A CA 1
ATOM 671 C C . ARG A 1 87 ? -10.652 3.560 -0.000 1.00 98.00 87 ARG A C 1
ATOM 673 O O . ARG A 1 87 ? -9.593 3.055 -0.357 1.00 98.00 87 ARG A O 1
ATOM 680 N N . VAL A 1 88 ? -11.835 3.167 -0.469 1.00 97.75 88 VAL A N 1
ATOM 681 C CA . VAL A 1 88 ? -12.047 2.052 -1.403 1.00 97.75 88 VAL A CA 1
ATOM 682 C C . VAL A 1 88 ? -12.862 2.553 -2.591 1.00 97.75 88 VAL A C 1
ATOM 684 O O . VAL A 1 88 ? -14.006 2.972 -2.436 1.00 97.75 88 VAL A O 1
ATOM 687 N N . ILE A 1 89 ? -12.274 2.525 -3.790 1.00 98.00 89 ILE A N 1
ATOM 688 C CA . ILE A 1 89 ? -12.939 2.919 -5.037 1.00 98.00 89 ILE A CA 1
ATOM 689 C C . ILE A 1 89 ? -12.976 1.710 -5.967 1.00 98.00 89 ILE A C 1
ATOM 691 O O . ILE A 1 89 ? -11.949 1.264 -6.488 1.00 98.00 89 ILE A O 1
ATOM 695 N N . LYS A 1 90 ? -14.185 1.185 -6.188 1.00 98.06 90 LYS A N 1
ATOM 696 C CA . LYS A 1 90 ? -14.427 0.022 -7.047 1.00 98.06 90 LYS A CA 1
ATOM 697 C C . LYS A 1 90 ? -13.872 0.263 -8.455 1.00 98.06 90 LYS A C 1
ATOM 699 O O . LYS A 1 90 ? -14.096 1.321 -9.031 1.00 98.06 90 LYS A O 1
ATOM 704 N N . GLN A 1 91 ? -13.197 -0.750 -9.008 1.00 97.38 91 GLN A N 1
ATOM 705 C CA . GLN A 1 91 ? -12.525 -0.703 -10.319 1.00 97.38 91 GLN A CA 1
ATOM 706 C C . GLN A 1 91 ? -11.395 0.334 -10.418 1.00 97.38 91 GLN A C 1
ATOM 708 O O . GLN A 1 91 ? -10.995 0.700 -11.519 1.00 97.38 91 GLN A O 1
ATOM 713 N N . PHE A 1 92 ? -10.863 0.792 -9.283 1.00 98.38 92 PHE A N 1
ATOM 714 C CA . PHE A 1 92 ? -9.716 1.686 -9.272 1.00 98.38 92 PHE A CA 1
ATOM 715 C C . PHE A 1 92 ? -8.659 1.245 -8.264 1.00 98.38 92 PHE A C 1
ATOM 717 O O .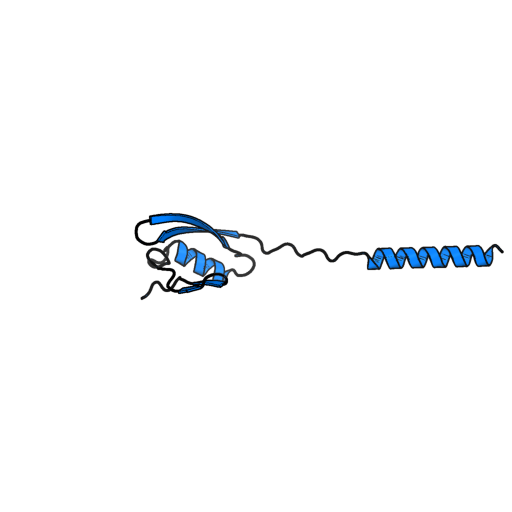 PHE A 1 92 ? -7.646 0.678 -8.667 1.00 98.38 92 PHE A O 1
ATOM 724 N N . MET A 1 93 ? -8.874 1.493 -6.969 1.00 98.31 93 MET A N 1
ATOM 725 C CA . MET A 1 93 ? -7.872 1.200 -5.942 1.00 98.31 93 MET A CA 1
ATOM 726 C C . MET A 1 93 ? -8.455 1.141 -4.526 1.00 98.31 93 MET A C 1
ATOM 728 O O . MET A 1 93 ? -9.565 1.616 -4.263 1.00 98.31 93 MET A O 1
ATOM 732 N N . ILE A 1 94 ? -7.649 0.587 -3.620 1.00 98.06 94 ILE A N 1
ATOM 733 C CA . ILE A 1 94 ? -7.800 0.696 -2.168 1.00 98.06 94 ILE A CA 1
ATOM 734 C C . ILE A 1 94 ? -6.620 1.490 -1.603 1.00 98.06 94 ILE A C 1
ATOM 736 O O . ILE A 1 94 ? -5.485 1.334 -2.054 1.00 98.06 94 ILE A O 1
ATOM 740 N N . GLN A 1 95 ? -6.888 2.345 -0.624 1.00 98.50 95 GLN A N 1
ATOM 741 C CA . GLN A 1 95 ? -5.903 3.190 0.038 1.00 98.50 95 GLN A CA 1
ATOM 742 C C . GLN A 1 95 ? -6.081 3.071 1.554 1.00 98.50 95 GLN A C 1
ATOM 744 O O . GLN A 1 95 ? -7.190 3.176 2.078 1.00 98.50 95 GLN A O 1
ATOM 749 N N . GLY A 1 96 ? -4.965 2.839 2.242 1.00 97.69 96 GLY A N 1
ATOM 750 C CA . GLY A 1 96 ? -4.877 2.710 3.695 1.00 97.69 96 GLY A CA 1
ATOM 751 C C . GLY A 1 96 ? -3.555 3.272 4.214 1.00 97.69 96 GLY A C 1
ATOM 752 O O . GLY A 1 96 ? -2.893 4.043 3.515 1.00 97.69 96 GLY A O 1
ATOM 753 N N . GLY A 1 97 ? -3.170 2.873 5.426 1.00 96.56 97 GLY A N 1
ATOM 754 C CA . GLY A 1 97 ? -1.883 3.236 6.030 1.00 96.56 97 GLY A CA 1
ATOM 755 C C . GLY A 1 97 ? -1.862 4.562 6.799 1.00 96.56 97 GLY A C 1
ATOM 756 O O . GLY A 1 97 ? -0.787 4.985 7.213 1.00 96.56 97 GLY A O 1
ATOM 757 N N . ASP A 1 98 ? -3.017 5.204 7.010 1.00 96.88 98 ASP A N 1
ATOM 758 C CA . ASP A 1 98 ? -3.166 6.277 8.005 1.00 96.88 98 ASP A CA 1
ATOM 759 C C . ASP A 1 98 ? -3.463 5.624 9.364 1.00 96.88 98 ASP A C 1
ATOM 761 O O . ASP A 1 98 ? -4.601 5.266 9.645 1.00 96.88 98 ASP A O 1
ATOM 765 N N . PHE A 1 99 ? -2.413 5.370 10.150 1.00 96.31 99 PHE A N 1
ATOM 766 C CA . PHE A 1 99 ? -2.475 4.676 11.449 1.00 96.31 99 PHE A CA 1
ATOM 767 C C . PHE A 1 99 ? -2.429 5.634 12.652 1.00 96.31 99 PHE A C 1
ATOM 769 O O . PHE A 1 99 ? -2.339 5.199 13.795 1.00 96.31 99 PHE A O 1
ATOM 776 N N . THR A 1 100 ? -2.420 6.945 12.398 1.00 93.88 100 THR A N 1
ATOM 777 C CA . THR A 1 100 ? -2.307 7.984 13.441 1.00 93.88 100 THR A CA 1
ATOM 778 C C . THR A 1 100 ? -3.634 8.649 13.788 1.00 93.88 100 THR A C 1
ATOM 780 O O . THR A 1 100 ? -3.672 9.500 14.676 1.00 93.88 100 THR A O 1
ATOM 783 N N . LYS A 1 101 ? -4.694 8.302 13.060 1.00 62.66 101 LYS A N 1
ATOM 784 C CA . LYS A 1 101 ? -6.041 8.837 13.233 1.00 62.66 101 LYS A CA 1
ATOM 785 C C . LYS A 1 101 ? -6.986 7.803 13.802 1.00 62.66 101 LYS A C 1
ATOM 787 O O . LYS A 1 101 ? -6.786 6.608 13.498 1.00 62.66 101 LYS A O 1
#

Solvent-accessible surface area (backbone atoms only — not comparable to full-atom values): 6296 Å² total; per-residue (Å²): 112,70,65,61,52,51,52,52,51,52,52,50,52,50,51,52,53,51,51,58,65,69,62,64,72,83,75,79,74,84,72,86,58,69,69,49,74,52,71,46,80,41,66,61,87,95,43,81,77,47,76,46,76,47,72,30,39,38,84,82,40,45,71,62,32,50,54,53,48,41,28,64,67,29,80,80,83,51,37,43,78,93,39,52,67,85,42,76,45,88,99,74,51,75,43,58,71,63,56,90,115

Sequence (101 aa):
MAIYQRLAISALLILTFVFVFFSQTASAGVGPKITHKVYFDIQHGDEDLGRVVIGLYGKTVPKTTENFRALATGEKGFGFEGSTFHRVIKQFMIQGGDFTK

Foldseek 3Di:
DVVVVVVVVVVVVVVVVVVVVVPPDDDDDDDADFDDKAKDFDDDVNDTPGMDIDGDRCVVPVVVRVVQVCQRVCVVVHHCVPWDQPDDDPPPDTDITPRPD

Mean predicted aligned error: 9.21 Å